Protein AF-A0A4U0YXQ7-F1 (afdb_monomer_lite)

Structure (mmCIF, N/CA/C/O backbone):
data_AF-A0A4U0YXQ7-F1
#
_entry.id   AF-A0A4U0YXQ7-F1
#
loop_
_atom_site.group_PDB
_atom_site.id
_atom_site.type_symbol
_atom_site.label_atom_id
_atom_site.label_alt_id
_atom_site.label_comp_id
_atom_site.label_asym_id
_atom_site.label_entity_id
_atom_site.label_seq_id
_atom_site.pdbx_PDB_ins_code
_atom_site.Cartn_x
_atom_site.Cartn_y
_atom_site.Cartn_z
_atom_site.occupancy
_atom_site.B_iso_or_equiv
_atom_site.auth_seq_id
_atom_site.auth_comp_id
_atom_site.auth_asym_id
_atom_site.auth_atom_id
_atom_site.pdbx_PDB_model_num
ATOM 1 N N . MET A 1 1 ? -20.518 -10.333 -15.510 1.00 40.69 1 MET A N 1
ATOM 2 C CA . MET A 1 1 ? -20.751 -9.095 -14.737 1.00 40.69 1 MET A CA 1
ATOM 3 C C . MET A 1 1 ? -20.175 -9.321 -13.355 1.00 40.69 1 MET A C 1
ATOM 5 O O . MET A 1 1 ? -20.625 -10.248 -12.699 1.00 40.69 1 MET A O 1
ATOM 9 N N . ALA A 1 2 ? -19.130 -8.588 -12.966 1.00 53.72 2 ALA A N 1
ATOM 10 C CA . ALA A 1 2 ? -18.601 -8.687 -11.609 1.00 53.72 2 ALA A CA 1
ATOM 11 C C . ALA A 1 2 ? -19.588 -7.993 -10.664 1.00 53.72 2 ALA A C 1
ATOM 13 O O . ALA A 1 2 ? -19.939 -6.835 -10.887 1.00 53.72 2 ALA A O 1
ATOM 14 N N . GLU A 1 3 ? -20.075 -8.726 -9.670 1.00 54.56 3 GLU A N 1
ATOM 15 C CA . GLU A 1 3 ? -20.855 -8.180 -8.565 1.00 54.56 3 GLU A CA 1
ATOM 16 C C . GLU A 1 3 ? -20.056 -7.045 -7.908 1.00 54.56 3 GLU A C 1
ATOM 18 O O . GLU A 1 3 ? -18.837 -7.156 -7.737 1.00 54.56 3 GLU A O 1
ATOM 23 N N . ALA A 1 4 ? -20.711 -5.918 -7.619 1.00 61.44 4 ALA A N 1
ATOM 24 C CA . ALA A 1 4 ? -20.042 -4.780 -7.005 1.00 61.44 4 ALA A CA 1
ATOM 25 C C . ALA A 1 4 ? -19.576 -5.193 -5.606 1.00 61.44 4 ALA A C 1
ATOM 27 O O . ALA A 1 4 ? -20.386 -5.391 -4.702 1.00 61.44 4 ALA A O 1
ATOM 28 N N . LEU A 1 5 ? -18.262 -5.359 -5.446 1.00 72.06 5 LEU A N 1
ATOM 29 C CA . LEU A 1 5 ? -17.667 -5.702 -4.165 1.00 72.06 5 LEU A CA 1
ATOM 30 C C . LEU A 1 5 ? -18.002 -4.583 -3.173 1.00 72.06 5 LEU A C 1
ATOM 32 O O . LEU A 1 5 ? -17.630 -3.428 -3.392 1.00 72.06 5 LEU A O 1
ATOM 36 N N . VAL A 1 6 ? -18.713 -4.912 -2.095 1.00 86.19 6 VAL A N 1
ATOM 37 C CA . VAL A 1 6 ? -18.931 -3.961 -1.004 1.00 86.19 6 VAL A CA 1
ATOM 38 C C . VAL A 1 6 ? -17.573 -3.672 -0.371 1.00 86.19 6 VAL A C 1
ATOM 40 O O . VAL A 1 6 ? -16.902 -4.578 0.130 1.00 86.19 6 VAL A O 1
ATOM 43 N N . LEU A 1 7 ? -17.168 -2.405 -0.434 1.00 92.31 7 LEU A N 1
ATOM 44 C CA . LEU A 1 7 ? -15.929 -1.902 0.142 1.00 92.31 7 LEU A CA 1
ATOM 45 C C . LEU A 1 7 ? -16.252 -0.979 1.309 1.00 92.31 7 LEU A C 1
ATOM 47 O O . LEU A 1 7 ? -17.062 -0.061 1.178 1.00 92.31 7 LEU A O 1
ATOM 51 N N . HIS A 1 8 ? -15.587 -1.211 2.433 1.00 94.31 8 HIS A N 1
ATOM 52 C CA . HIS A 1 8 ? -15.627 -0.321 3.581 1.00 94.31 8 HIS A CA 1
ATOM 53 C C . HIS A 1 8 ? -14.385 0.570 3.572 1.00 94.31 8 HIS A C 1
ATOM 55 O O . HIS A 1 8 ? -13.263 0.071 3.496 1.00 94.31 8 HIS A O 1
ATOM 61 N N . TYR A 1 9 ? -14.576 1.887 3.644 1.00 94.69 9 TYR A N 1
ATOM 62 C CA . TYR A 1 9 ? -13.484 2.859 3.665 1.00 94.69 9 TYR A CA 1
ATOM 63 C C . TYR A 1 9 ? -13.375 3.486 5.046 1.00 94.69 9 TYR A C 1
ATOM 65 O O . TYR A 1 9 ? -14.370 3.947 5.604 1.00 94.69 9 TYR A O 1
ATOM 73 N N . ARG A 1 10 ? -12.156 3.556 5.577 1.00 96.19 10 ARG A N 1
ATOM 74 C CA . ARG A 1 10 ? -11.878 4.210 6.858 1.00 96.19 10 ARG A CA 1
ATOM 75 C C . ARG A 1 10 ? -10.504 4.861 6.863 1.00 96.19 10 ARG A C 1
ATOM 77 O O . ARG A 1 10 ? -9.638 4.528 6.052 1.00 96.19 10 ARG A O 1
ATOM 84 N N . LEU A 1 11 ? -10.296 5.763 7.816 1.00 96.50 11 LEU A N 1
ATOM 85 C CA . LEU A 1 11 ? -8.953 6.222 8.140 1.00 96.50 11 LEU A CA 1
ATOM 86 C C . LEU A 1 11 ? -8.109 5.044 8.639 1.00 96.50 11 LEU A C 1
ATOM 88 O O . LEU A 1 11 ? -8.578 4.181 9.390 1.00 96.50 11 LEU A O 1
ATOM 92 N N . ALA A 1 12 ? -6.858 5.028 8.198 1.00 95.94 12 ALA A N 1
ATOM 93 C CA . ALA A 1 12 ? -5.848 4.121 8.699 1.00 95.94 12 ALA A CA 1
ATOM 94 C C . ALA A 1 12 ? -5.503 4.469 10.149 1.00 95.94 12 ALA A C 1
ATOM 96 O O . ALA A 1 12 ? -5.479 5.641 10.535 1.00 95.94 12 ALA A O 1
ATOM 97 N N . GLY A 1 13 ? -5.196 3.441 10.928 1.00 95.50 13 GLY A N 1
ATOM 98 C CA . GLY A 1 13 ? -4.659 3.549 12.274 1.00 95.50 13 GLY A CA 1
ATOM 99 C C . GLY A 1 13 ? -3.345 2.778 12.423 1.00 95.50 13 GLY A C 1
ATOM 100 O O . GLY A 1 13 ? -2.938 2.042 11.523 1.00 95.50 13 GLY A O 1
ATOM 101 N N . PRO A 1 14 ? -2.667 2.892 13.580 1.00 95.69 14 PRO A N 1
ATOM 102 C CA . PRO A 1 14 ? -1.387 2.222 13.825 1.00 95.69 14 PRO A CA 1
ATOM 103 C C . PRO A 1 14 ? -1.401 0.702 13.595 1.00 95.69 14 PRO A C 1
ATOM 105 O O . PRO A 1 14 ? -0.386 0.143 13.185 1.00 95.69 14 PRO A O 1
ATOM 108 N N . GLY A 1 15 ? -2.543 0.043 13.827 1.00 96.25 15 GLY A N 1
ATOM 109 C CA . GLY A 1 15 ? -2.716 -1.400 13.621 1.00 96.25 15 GLY A CA 1
ATOM 110 C C . GLY A 1 15 ? -2.677 -1.846 12.155 1.00 96.25 15 GLY A C 1
ATOM 111 O O . GLY A 1 15 ? -2.469 -3.025 11.888 1.00 96.25 15 GLY A O 1
ATOM 112 N N . ASP A 1 16 ? -2.808 -0.922 11.202 1.00 96.88 16 ASP A N 1
ATOM 113 C CA . ASP A 1 16 ? -2.857 -1.246 9.772 1.00 96.88 16 ASP A CA 1
ATOM 114 C C . ASP A 1 16 ? -1.480 -1.414 9.137 1.00 96.88 16 ASP A C 1
ATOM 116 O O . ASP A 1 16 ? -1.385 -1.833 7.986 1.00 96.88 16 ASP A O 1
ATOM 120 N N . LEU A 1 17 ? -0.403 -1.103 9.866 1.00 96.31 17 LEU A N 1
ATOM 121 C CA . LEU A 1 17 ? 0.942 -1.007 9.302 1.00 96.31 17 LEU A CA 1
ATOM 122 C C . LEU A 1 17 ? 1.343 -2.269 8.525 1.00 96.31 17 LEU A C 1
ATOM 124 O O . LEU A 1 17 ? 1.749 -2.171 7.370 1.00 96.31 17 LEU A O 1
ATOM 128 N N . ALA A 1 18 ? 1.184 -3.446 9.133 1.00 97.00 18 ALA A N 1
ATOM 129 C CA . ALA A 1 18 ? 1.545 -4.716 8.503 1.00 97.00 18 ALA A CA 1
ATOM 130 C C . ALA A 1 18 ? 0.641 -5.057 7.306 1.00 97.00 18 ALA A C 1
ATOM 132 O O . ALA A 1 18 ? 1.111 -5.578 6.295 1.00 97.00 18 ALA A O 1
ATOM 133 N N . ALA A 1 19 ? -0.652 -4.738 7.395 1.00 97.19 19 ALA A N 1
ATOM 134 C CA . ALA A 1 19 ? -1.601 -4.993 6.317 1.00 97.19 19 ALA A CA 1
ATOM 135 C C . ALA A 1 19 ? -1.351 -4.073 5.110 1.00 97.19 19 ALA A C 1
ATOM 137 O O . ALA A 1 19 ? -1.433 -4.520 3.966 1.00 97.19 19 ALA A O 1
ATOM 138 N N . VAL A 1 20 ? -0.997 -2.807 5.356 1.00 97.44 20 VAL A N 1
ATOM 139 C CA . VAL A 1 20 ? -0.598 -1.855 4.313 1.00 97.44 20 VAL A CA 1
ATOM 140 C C . VAL A 1 20 ? 0.721 -2.286 3.678 1.00 97.44 20 VAL A C 1
ATOM 142 O O . VAL A 1 20 ? 0.821 -2.268 2.458 1.00 97.44 20 VAL A O 1
ATOM 145 N N . ASP A 1 21 ? 1.701 -2.738 4.460 1.00 97.12 21 ASP A N 1
ATOM 146 C CA . ASP A 1 21 ? 2.985 -3.232 3.941 1.00 97.12 21 ASP A CA 1
ATOM 147 C C . ASP A 1 21 ? 2.780 -4.401 2.959 1.00 97.12 21 ASP A C 1
ATOM 149 O O . ASP A 1 21 ? 3.201 -4.351 1.800 1.00 97.12 21 ASP A O 1
ATOM 153 N N . ALA A 1 22 ? 1.989 -5.399 3.370 1.00 97.25 22 ALA A N 1
ATOM 154 C CA . ALA A 1 22 ? 1.627 -6.534 2.525 1.00 97.25 22 ALA A CA 1
ATOM 155 C C . ALA A 1 22 ? 0.838 -6.112 1.271 1.00 97.25 22 ALA A C 1
ATOM 157 O O . ALA A 1 22 ? 1.061 -6.645 0.177 1.00 97.25 22 ALA A O 1
ATOM 158 N N . LEU A 1 23 ? -0.080 -5.148 1.408 1.00 97.75 23 LEU A N 1
ATOM 159 C CA . LEU A 1 23 ? -0.836 -4.594 0.287 1.00 97.75 23 LEU A CA 1
ATOM 160 C C . LEU A 1 23 ? 0.091 -3.916 -0.728 1.00 97.75 23 LEU A C 1
ATOM 162 O O . LEU A 1 23 ? -0.030 -4.194 -1.924 1.00 97.75 23 LEU A O 1
ATOM 166 N N . LEU A 1 24 ? 0.997 -3.043 -0.283 1.00 97.50 24 LEU A N 1
ATOM 167 C CA . LEU A 1 24 ? 1.911 -2.318 -1.165 1.00 97.50 24 LEU A CA 1
ATOM 168 C C . LEU A 1 24 ? 2.879 -3.279 -1.863 1.00 97.50 24 LEU A C 1
ATOM 170 O O . LEU A 1 24 ? 3.032 -3.188 -3.080 1.00 97.50 24 LEU A O 1
ATOM 174 N N . ALA A 1 25 ? 3.442 -4.251 -1.139 1.00 97.00 25 ALA A N 1
ATOM 175 C CA . ALA A 1 25 ? 4.319 -5.274 -1.709 1.00 97.00 25 ALA A CA 1
ATOM 176 C C . ALA A 1 25 ? 3.627 -6.073 -2.823 1.00 97.00 25 ALA A C 1
ATOM 178 O O . ALA A 1 25 ? 4.153 -6.193 -3.932 1.00 97.00 25 ALA A O 1
ATOM 179 N N . ARG A 1 26 ? 2.407 -6.566 -2.566 1.00 96.88 26 ARG A N 1
ATOM 180 C CA . ARG A 1 26 ? 1.607 -7.297 -3.562 1.00 96.88 26 ARG A CA 1
ATOM 181 C C . ARG A 1 26 ? 1.252 -6.422 -4.764 1.00 96.88 26 ARG A C 1
ATOM 183 O O . ARG A 1 26 ? 1.269 -6.899 -5.899 1.00 96.88 26 ARG A O 1
ATOM 190 N N . SER A 1 27 ? 0.898 -5.164 -4.515 1.00 97.31 27 SER A N 1
ATOM 191 C CA . SER A 1 27 ? 0.413 -4.249 -5.549 1.00 97.31 27 SER A CA 1
ATOM 192 C C . SER A 1 27 ? 1.550 -3.801 -6.457 1.00 97.31 27 SER A C 1
ATOM 194 O O . SER A 1 27 ? 1.487 -4.017 -7.664 1.00 97.31 27 SER A O 1
ATOM 196 N N . TYR A 1 28 ? 2.624 -3.244 -5.901 1.00 96.94 28 TYR A N 1
ATOM 197 C CA . TYR A 1 28 ? 3.708 -2.680 -6.700 1.00 96.94 28 TYR A CA 1
ATOM 198 C C . TYR A 1 28 ? 4.533 -3.737 -7.429 1.00 96.94 28 TYR A C 1
ATOM 200 O O . TYR A 1 28 ? 4.879 -3.515 -8.588 1.00 96.94 28 TYR A O 1
ATOM 208 N N . ALA A 1 29 ? 4.768 -4.912 -6.834 1.00 94.75 29 ALA A N 1
ATOM 209 C CA . ALA A 1 29 ? 5.490 -5.991 -7.514 1.00 94.75 29 ALA A CA 1
ATOM 210 C C . ALA A 1 29 ? 4.789 -6.464 -8.801 1.00 94.75 29 ALA A C 1
ATOM 212 O O . ALA A 1 29 ? 5.448 -6.896 -9.74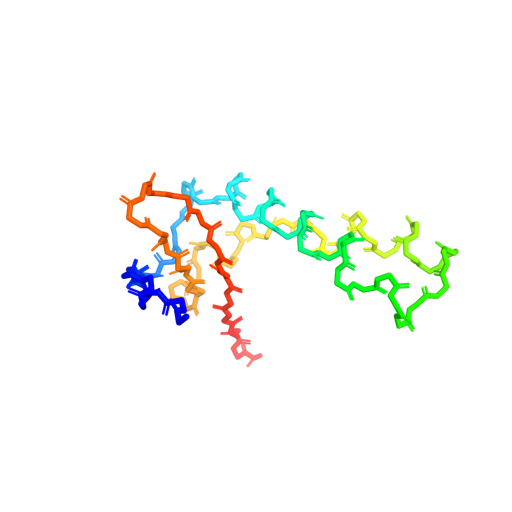8 1.00 94.75 29 ALA A O 1
ATOM 213 N N . ARG A 1 30 ? 3.452 -6.379 -8.849 1.00 96.81 30 ARG A N 1
ATOM 214 C CA . ARG A 1 30 ? 2.663 -6.757 -10.025 1.00 96.81 30 ARG A CA 1
ATOM 215 C C . ARG A 1 30 ? 2.426 -5.581 -10.965 1.00 96.81 30 ARG A C 1
ATOM 217 O O . ARG A 1 30 ? 2.625 -5.727 -12.166 1.00 96.81 30 ARG A O 1
ATOM 224 N N . LEU A 1 31 ? 1.968 -4.452 -10.429 1.00 96.94 31 LEU A N 1
ATOM 225 C CA . LEU A 1 31 ? 1.462 -3.337 -11.228 1.00 96.94 31 LEU A CA 1
ATOM 226 C C . LEU A 1 31 ? 2.579 -2.547 -11.909 1.00 96.94 31 LEU A C 1
ATOM 228 O O . LEU A 1 31 ? 2.379 -2.105 -13.028 1.00 96.94 31 LEU A O 1
ATOM 232 N N . LEU A 1 32 ? 3.760 -2.433 -11.294 1.00 97.25 32 LEU A N 1
ATOM 233 C CA . LEU A 1 32 ? 4.871 -1.660 -11.867 1.00 97.25 32 LEU A CA 1
ATOM 234 C C . LEU A 1 32 ? 5.713 -2.457 -12.875 1.00 97.25 32 LEU A C 1
ATOM 236 O O . LEU A 1 32 ? 6.594 -1.898 -13.526 1.00 97.25 32 LEU A O 1
ATOM 240 N N . LYS A 1 33 ? 5.476 -3.769 -13.010 1.00 96.69 33 LYS A N 1
ATOM 241 C CA . LYS A 1 33 ? 6.305 -4.654 -13.843 1.00 96.69 33 LYS A CA 1
ATOM 242 C C . LYS A 1 33 ? 6.272 -4.290 -15.331 1.00 96.69 33 LYS A C 1
ATOM 244 O O . LYS A 1 33 ? 7.245 -4.553 -16.030 1.00 96.69 33 LYS A O 1
ATOM 249 N N . ALA A 1 34 ? 5.161 -3.735 -15.812 1.00 97.00 34 ALA A N 1
ATOM 250 C CA . ALA A 1 34 ? 5.003 -3.361 -17.215 1.00 97.00 34 ALA A CA 1
ATOM 251 C C . ALA A 1 34 ? 5.718 -2.046 -17.570 1.00 97.00 34 ALA A C 1
ATOM 253 O O . ALA A 1 34 ? 6.101 -1.862 -18.722 1.00 97.00 34 ALA A O 1
ATOM 254 N N . ASP A 1 35 ? 5.928 -1.167 -16.588 1.00 97.81 35 ASP A N 1
ATOM 255 C CA . ASP A 1 35 ? 6.365 0.214 -16.823 1.00 97.81 35 ASP A CA 1
ATOM 256 C C . ASP A 1 35 ? 7.854 0.440 -16.526 1.00 97.81 35 ASP A C 1
ATOM 258 O O . ASP A 1 35 ? 8.439 1.423 -16.981 1.00 97.81 35 ASP A O 1
ATOM 262 N N . TYR A 1 36 ? 8.485 -0.461 -15.764 1.00 97.25 36 TYR A N 1
ATOM 263 C CA . TYR A 1 36 ? 9.857 -0.283 -15.291 1.00 97.25 36 TYR A CA 1
ATOM 264 C C . TYR A 1 36 ? 10.748 -1.500 -15.575 1.00 97.25 36 TYR A C 1
ATOM 266 O O . TYR A 1 36 ? 10.330 -2.643 -15.363 1.00 97.25 36 TYR A O 1
ATOM 274 N N . PRO A 1 37 ? 12.018 -1.285 -15.976 1.00 97.69 37 PRO A N 1
ATOM 275 C CA . PRO A 1 37 ? 12.988 -2.364 -16.114 1.00 97.69 37 PRO A CA 1
ATOM 276 C C . PRO A 1 37 ? 13.215 -3.121 -14.794 1.00 97.69 37 PRO A C 1
ATOM 278 O O . PRO A 1 37 ? 13.179 -2.509 -13.720 1.00 97.69 37 PRO A O 1
ATOM 281 N N . PRO A 1 38 ? 13.569 -4.422 -14.842 1.00 96.69 38 PRO A N 1
ATOM 282 C CA . PRO A 1 38 ? 13.838 -5.211 -13.639 1.00 96.69 38 PRO A CA 1
ATOM 283 C C . PRO A 1 38 ? 14.890 -4.596 -12.707 1.00 96.69 38 PRO A C 1
ATOM 285 O O . PRO A 1 38 ? 14.729 -4.639 -11.491 1.00 96.69 38 PRO A O 1
ATOM 288 N N . SER A 1 39 ? 15.940 -3.980 -13.258 1.00 97.38 39 SER A N 1
ATOM 289 C CA . SER A 1 39 ? 17.002 -3.330 -12.476 1.00 97.38 39 SER A CA 1
ATOM 290 C C . SER A 1 39 ? 16.496 -2.154 -11.632 1.00 97.38 39 SER A C 1
ATOM 292 O O . SER A 1 39 ? 16.970 -1.947 -10.516 1.00 97.38 39 SER A O 1
ATOM 294 N N . VAL A 1 40 ? 15.500 -1.415 -12.128 1.00 97.38 40 VAL A N 1
ATOM 295 C CA . VAL A 1 40 ? 14.839 -0.338 -11.378 1.00 97.38 40 VAL A CA 1
ATOM 296 C C . VAL A 1 40 ? 13.940 -0.931 -10.299 1.00 97.38 40 VAL A C 1
ATOM 298 O O . VAL A 1 40 ? 13.978 -0.499 -9.151 1.00 97.38 40 VAL A O 1
ATOM 301 N N . LEU A 1 41 ? 13.164 -1.963 -10.633 1.00 97.56 41 LEU A N 1
ATOM 302 C CA . LEU A 1 41 ? 12.236 -2.587 -9.688 1.00 97.56 41 LEU A CA 1
ATOM 303 C C . LEU A 1 41 ? 12.955 -3.229 -8.495 1.00 97.56 41 LEU A C 1
ATOM 305 O O . LEU A 1 41 ? 12.497 -3.074 -7.366 1.00 97.56 41 LEU A O 1
ATOM 309 N N . VAL A 1 42 ? 14.099 -3.884 -8.717 1.00 96.62 42 VAL A N 1
ATOM 310 C CA . VAL A 1 42 ? 14.907 -4.491 -7.642 1.00 96.62 42 VAL A CA 1
ATOM 311 C C . VAL A 1 42 ? 15.335 -3.459 -6.596 1.00 96.62 42 VAL A C 1
ATOM 313 O O . VAL A 1 42 ? 15.358 -3.772 -5.408 1.00 96.62 42 VAL A O 1
ATOM 316 N N . THR A 1 43 ? 15.642 -2.228 -7.010 1.00 96.75 43 THR A N 1
ATOM 317 C CA . THR A 1 43 ? 16.084 -1.170 -6.090 1.00 96.75 43 THR A CA 1
ATOM 318 C C . THR A 1 43 ? 14.917 -0.371 -5.505 1.00 96.75 43 THR A C 1
ATOM 320 O O . THR A 1 43 ? 14.963 0.016 -4.338 1.00 96.75 43 THR A O 1
ATOM 323 N N . ALA A 1 44 ? 13.845 -0.153 -6.273 1.00 97.25 44 ALA A N 1
ATOM 324 C CA . ALA A 1 44 ? 12.720 0.685 -5.867 1.00 97.25 44 ALA A CA 1
ATOM 325 C C . ALA A 1 44 ? 11.674 -0.048 -5.012 1.00 97.25 44 ALA A C 1
ATOM 327 O O . ALA A 1 44 ? 11.151 0.531 -4.055 1.00 97.25 44 ALA A O 1
ATOM 328 N N . LEU A 1 45 ? 11.355 -1.311 -5.322 1.00 97.00 45 LEU A N 1
ATOM 329 C CA . LEU A 1 45 ? 10.276 -2.042 -4.647 1.00 97.00 45 LEU A CA 1
ATOM 330 C C . LEU A 1 45 ? 10.463 -2.158 -3.125 1.00 97.00 45 LEU A C 1
ATOM 332 O O . LEU A 1 45 ? 9.470 -1.937 -2.428 1.00 97.00 45 LEU A O 1
ATOM 336 N N . PRO A 1 46 ? 11.668 -2.418 -2.575 1.00 95.56 46 PRO A N 1
ATOM 337 C CA . PRO A 1 46 ? 11.863 -2.461 -1.123 1.00 95.56 46 PRO A CA 1
ATOM 338 C C . PRO A 1 46 ? 11.540 -1.136 -0.419 1.00 95.56 46 PRO A C 1
ATOM 340 O O . PRO A 1 46 ? 11.115 -1.129 0.733 1.00 95.56 46 PRO A O 1
ATOM 343 N N . ILE A 1 47 ? 11.724 -0.006 -1.110 1.00 95.94 47 ILE A N 1
ATOM 344 C CA . ILE A 1 47 ? 11.473 1.334 -0.566 1.00 95.94 47 ILE A CA 1
ATOM 345 C C . ILE A 1 47 ? 9.985 1.680 -0.672 1.00 95.94 47 ILE A C 1
ATOM 347 O O . ILE A 1 47 ? 9.390 2.170 0.286 1.00 95.94 47 ILE A O 1
ATOM 351 N N . LEU A 1 48 ? 9.383 1.437 -1.839 1.00 95.50 48 LEU A N 1
ATOM 352 C CA . LEU A 1 48 ? 7.991 1.795 -2.124 1.00 95.50 48 LEU A CA 1
ATOM 353 C C . LEU A 1 48 ? 6.988 0.901 -1.397 1.00 95.50 48 LEU A C 1
ATOM 355 O O . LEU A 1 48 ? 5.909 1.364 -1.036 1.00 95.50 48 LEU A O 1
ATOM 359 N N . SER A 1 49 ? 7.339 -0.366 -1.182 1.00 96.19 49 SER A N 1
ATOM 360 C CA . SER A 1 49 ? 6.445 -1.348 -0.561 1.00 96.19 49 SER A CA 1
ATOM 361 C C . SER A 1 49 ? 6.382 -1.232 0.958 1.00 96.19 49 SER A C 1
ATOM 363 O O . SER A 1 49 ? 5.549 -1.882 1.577 1.00 96.19 49 SER A O 1
ATOM 365 N N . ARG A 1 50 ? 7.240 -0.400 1.558 1.00 95.94 50 ARG A N 1
ATOM 3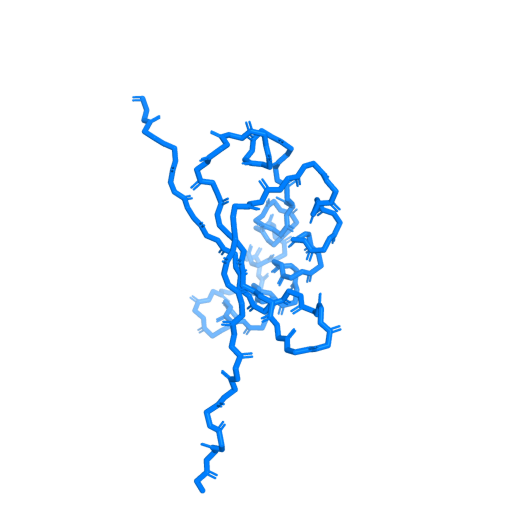66 C CA . ARG A 1 50 ? 7.298 -0.241 3.005 1.00 95.94 50 ARG A CA 1
ATOM 367 C C . ARG A 1 50 ? 6.234 0.733 3.492 1.00 95.94 50 ARG A C 1
ATOM 369 O O . ARG A 1 50 ? 6.271 1.925 3.165 1.00 95.94 50 ARG A O 1
ATOM 376 N N . ALA A 1 51 ? 5.330 0.255 4.338 1.00 95.12 51 ALA A N 1
ATOM 377 C CA . ALA A 1 51 ? 4.360 1.126 4.990 1.00 95.12 51 ALA A CA 1
ATOM 378 C C . ALA A 1 51 ? 5.061 2.116 5.940 1.00 95.12 51 ALA A C 1
ATOM 380 O O . ALA A 1 51 ? 6.001 1.769 6.660 1.00 95.12 51 ALA A O 1
ATOM 381 N N . ARG A 1 52 ? 4.598 3.372 5.954 1.00 93.88 52 ARG A N 1
ATOM 382 C CA . ARG A 1 52 ? 5.167 4.441 6.793 1.00 93.88 52 ARG A CA 1
ATOM 383 C C . ARG A 1 52 ? 4.318 4.647 8.055 1.00 93.88 52 ARG A C 1
ATOM 385 O O . ARG A 1 52 ? 3.162 5.062 7.918 1.00 93.88 52 ARG A O 1
ATOM 392 N N . PRO A 1 53 ? 4.849 4.420 9.273 1.00 94.50 53 PRO A N 1
ATOM 393 C CA . PRO A 1 53 ? 4.102 4.607 10.522 1.00 94.50 53 PRO A CA 1
ATOM 394 C C . PRO A 1 53 ? 3.551 6.022 10.725 1.00 94.50 53 PRO A C 1
ATOM 396 O O . PRO A 1 53 ? 2.564 6.219 11.432 1.00 94.50 53 PRO A O 1
ATOM 399 N N . GLU A 1 54 ? 4.179 7.033 10.129 1.00 93.06 54 GLU A N 1
ATOM 400 C CA . GLU A 1 54 ? 3.721 8.422 10.173 1.00 93.06 54 GLU A CA 1
ATOM 401 C C . GLU A 1 54 ? 2.403 8.596 9.414 1.00 93.06 54 GLU A C 1
ATOM 403 O O . GLU A 1 54 ? 1.524 9.322 9.873 1.00 93.06 54 GLU A O 1
ATOM 408 N N . LEU A 1 55 ? 2.219 7.886 8.294 1.00 92.88 55 LEU A N 1
ATOM 409 C CA . LEU A 1 55 ? 0.971 7.929 7.528 1.00 92.88 55 LEU A CA 1
ATOM 410 C C . LEU A 1 55 ? -0.176 7.290 8.312 1.00 92.88 55 LEU A C 1
ATOM 412 O O . LEU A 1 55 ? -1.261 7.866 8.365 1.00 92.88 55 LEU A O 1
ATOM 416 N N . MET A 1 56 ? 0.087 6.175 9.000 1.00 93.88 56 MET A N 1
ATOM 417 C CA . MET A 1 56 ? -0.899 5.484 9.847 1.00 93.88 56 MET A CA 1
ATOM 418 C C . MET A 1 56 ? -1.369 6.332 11.036 1.00 93.88 56 MET A C 1
ATOM 420 O O . MET A 1 56 ? -2.442 6.108 11.580 1.00 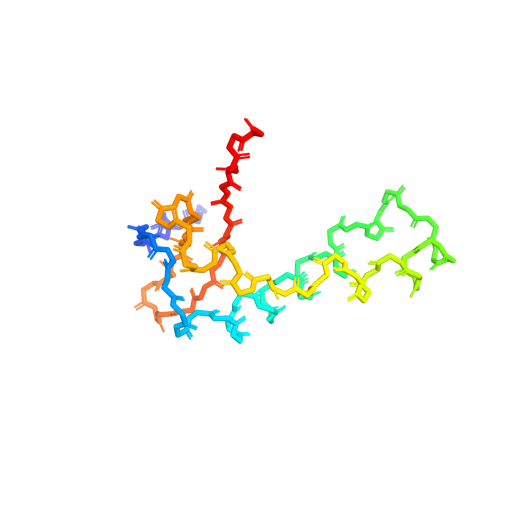93.88 56 MET A O 1
ATOM 424 N N . ARG A 1 57 ? -0.557 7.307 11.461 1.00 91.81 57 ARG A N 1
ATOM 425 C CA . ARG A 1 57 ? -0.868 8.235 12.560 1.00 91.81 57 ARG A CA 1
ATOM 426 C C . ARG A 1 57 ? -1.335 9.607 12.076 1.00 91.81 57 ARG A C 1
ATOM 428 O O . ARG A 1 57 ? -1.653 10.465 12.890 1.00 91.81 57 ARG A O 1
ATOM 435 N N . SER A 1 58 ? -1.364 9.832 10.764 1.00 91.38 58 SER A N 1
ATOM 436 C CA . SER A 1 58 ? -1.593 11.164 10.193 1.00 91.38 58 SER A CA 1
ATOM 437 C C . SER A 1 58 ? -3.041 11.648 10.282 1.00 91.38 58 SER A C 1
ATOM 439 O O . SER A 1 58 ? -3.285 12.837 10.085 1.00 91.38 58 SER A O 1
ATOM 441 N N . GLY A 1 59 ? -4.001 10.739 10.491 1.00 92.06 59 GLY A N 1
ATOM 442 C CA . GLY A 1 59 ? -5.434 11.040 10.402 1.00 92.06 59 GLY A CA 1
ATOM 443 C C . GLY A 1 59 ? -5.909 11.431 8.995 1.00 92.06 59 GLY A C 1
ATOM 444 O O . GLY A 1 59 ? -7.006 11.957 8.850 1.00 92.06 59 GLY A O 1
ATOM 445 N N . ARG A 1 60 ? -5.085 11.219 7.956 1.00 92.69 60 ARG A N 1
ATOM 446 C CA . ARG A 1 60 ? -5.382 11.586 6.554 1.00 92.69 60 ARG A CA 1
ATOM 447 C C . ARG A 1 60 ? -5.114 10.471 5.546 1.00 92.69 60 ARG A C 1
ATOM 449 O O . ARG A 1 60 ? -5.368 10.640 4.356 1.00 92.69 60 ARG A O 1
ATOM 456 N N . TYR A 1 61 ? -4.570 9.351 6.004 1.00 95.12 61 TYR A N 1
ATOM 457 C CA . TYR A 1 61 ? -4.342 8.179 5.174 1.00 95.12 61 TYR A CA 1
ATOM 458 C C . TYR A 1 61 ? -5.554 7.257 5.272 1.00 95.12 61 TYR A C 1
ATOM 460 O O . TYR A 1 61 ? -6.019 6.975 6.373 1.00 95.12 61 TYR A O 1
ATOM 468 N N . TRP A 1 62 ? -6.074 6.820 4.134 1.00 96.69 62 TRP A N 1
ATOM 469 C CA . TRP A 1 62 ? -7.270 5.994 4.029 1.00 96.69 62 TRP A CA 1
ATOM 470 C C . TRP A 1 62 ? -6.917 4.576 3.605 1.00 96.69 62 TRP A C 1
ATOM 472 O O . TRP A 1 62 ? -5.964 4.357 2.854 1.00 96.69 62 TRP A O 1
ATOM 482 N N . VAL A 1 63 ? -7.726 3.624 4.057 1.00 97.25 63 VAL A N 1
ATOM 483 C CA . VAL A 1 63 ? -7.699 2.224 3.632 1.00 97.25 63 VAL A CA 1
ATOM 484 C C . VAL A 1 63 ? -9.093 1.785 3.196 1.00 97.25 63 VAL A C 1
ATOM 486 O O . VAL A 1 63 ? -10.099 2.307 3.682 1.00 97.25 63 VAL A O 1
ATOM 489 N N . ALA A 1 64 ? -9.140 0.831 2.268 1.00 97.19 64 ALA A N 1
ATOM 490 C CA . ALA A 1 64 ? -10.360 0.161 1.838 1.00 97.19 64 ALA A CA 1
ATOM 491 C C . ALA A 1 64 ? -10.278 -1.333 2.159 1.00 97.19 64 ALA A C 1
ATOM 493 O O . ALA A 1 64 ? -9.302 -1.999 1.797 1.00 97.19 64 ALA A O 1
ATOM 494 N N . GLU A 1 65 ? -11.321 -1.849 2.793 1.00 95.38 65 GLU A N 1
ATOM 495 C CA . GLU A 1 65 ? -11.480 -3.238 3.210 1.00 95.38 65 GLU A CA 1
ATOM 496 C C . GLU A 1 65 ? -12.560 -3.920 2.375 1.00 95.38 65 GLU A C 1
ATOM 498 O O . GLU A 1 65 ? -13.651 -3.380 2.186 1.00 95.38 65 GLU A O 1
ATOM 503 N N . ALA A 1 66 ? -12.271 -5.130 1.898 1.00 93.19 66 ALA A N 1
ATOM 504 C CA . ALA A 1 66 ? -13.308 -6.029 1.402 1.00 93.19 66 ALA A CA 1
ATOM 505 C C . ALA A 1 66 ? -14.128 -6.602 2.573 1.00 93.19 66 ALA A C 1
ATOM 507 O O . ALA A 1 66 ? -13.672 -6.591 3.714 1.00 93.19 66 ALA A O 1
ATOM 508 N N . ALA A 1 67 ? -15.292 -7.194 2.288 1.00 85.62 67 ALA A N 1
ATOM 509 C CA . ALA A 1 67 ? -16.187 -7.779 3.298 1.00 85.62 67 ALA A CA 1
ATOM 510 C C . ALA A 1 67 ? -15.5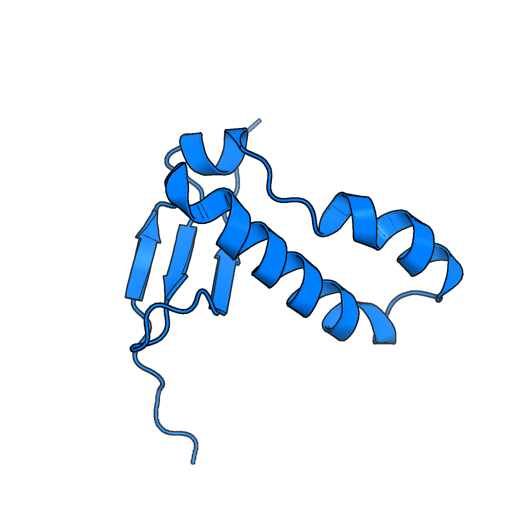22 -8.793 4.265 1.00 85.62 67 ALA A C 1
ATOM 512 O O . ALA A 1 67 ? -16.021 -9.005 5.364 1.00 85.62 67 ALA A O 1
ATOM 513 N N . GLY A 1 68 ? -14.384 -9.393 3.888 1.00 84.81 68 GLY A N 1
ATOM 514 C CA . GLY A 1 68 ? -13.584 -10.283 4.743 1.00 84.81 68 GLY A CA 1
ATOM 515 C C . GLY A 1 68 ? -12.497 -9.596 5.586 1.00 84.81 68 GLY A C 1
ATOM 516 O O . GLY A 1 68 ? -11.632 -10.285 6.116 1.00 84.81 68 GLY A O 1
ATOM 517 N N . GLY A 1 69 ? -12.472 -8.261 5.656 1.00 87.50 69 GLY A N 1
ATOM 518 C CA . GLY A 1 69 ? -11.490 -7.479 6.424 1.00 87.50 69 GLY A CA 1
ATOM 519 C C . GLY A 1 69 ? -10.113 -7.333 5.763 1.00 87.50 69 GLY A C 1
ATOM 520 O O . GLY A 1 69 ? -9.210 -6.723 6.328 1.00 87.50 69 GLY A O 1
ATOM 521 N N . ALA A 1 70 ? -9.923 -7.875 4.558 1.00 92.00 70 ALA A N 1
ATOM 522 C CA . ALA A 1 70 ? -8.668 -7.736 3.831 1.00 92.00 70 ALA A CA 1
ATOM 523 C C . ALA A 1 70 ? -8.534 -6.331 3.223 1.00 92.00 70 ALA A C 1
ATOM 525 O O . ALA A 1 70 ? -9.427 -5.888 2.493 1.00 92.00 70 ALA A O 1
ATOM 526 N N . LEU A 1 71 ? -7.389 -5.673 3.448 1.00 96.12 71 LEU A N 1
ATOM 527 C CA . LEU A 1 71 ? -7.070 -4.419 2.766 1.00 96.12 71 LEU A CA 1
ATOM 528 C C . LEU A 1 71 ? -6.855 -4.663 1.266 1.00 96.12 71 LEU A C 1
ATOM 530 O O . LEU A 1 71 ? -6.025 -5.484 0.850 1.00 96.12 71 LEU A O 1
ATOM 534 N N . VAL A 1 72 ? -7.594 -3.911 0.453 1.00 96.31 72 VAL A N 1
ATOM 535 C CA . VAL A 1 72 ? -7.529 -3.964 -1.016 1.00 96.31 72 VAL A CA 1
ATOM 536 C C . VAL A 1 72 ? -7.037 -2.663 -1.636 1.00 96.31 72 VAL A C 1
ATOM 538 O O . VAL A 1 72 ? -6.538 -2.684 -2.757 1.00 96.31 72 VAL A O 1
ATOM 541 N N . ALA A 1 73 ? -7.122 -1.550 -0.907 1.00 96.12 73 ALA A N 1
ATOM 542 C CA . ALA A 1 73 ? -6.568 -0.270 -1.323 1.00 96.12 73 ALA A CA 1
ATOM 543 C C . ALA A 1 73 ? -6.094 0.538 -0.112 1.00 96.12 73 ALA A C 1
ATOM 545 O O . ALA A 1 73 ? -6.602 0.379 0.998 1.00 96.12 73 ALA A O 1
ATOM 546 N N . ALA A 1 74 ? -5.120 1.412 -0.347 1.00 96.62 74 ALA A N 1
ATOM 547 C CA . ALA A 1 74 ? -4.631 2.374 0.625 1.00 96.62 74 ALA A CA 1
ATOM 548 C C . ALA A 1 74 ? -4.141 3.627 -0.105 1.00 96.62 74 ALA A C 1
ATOM 550 O O . ALA A 1 74 ? -3.555 3.530 -1.185 1.00 96.62 74 ALA A O 1
ATOM 551 N N . GLY A 1 75 ? -4.382 4.803 0.462 1.00 94.00 75 GLY A N 1
ATOM 552 C CA . GLY A 1 75 ? -4.027 6.052 -0.195 1.00 94.00 75 GLY A CA 1
ATOM 553 C C . GLY A 1 75 ? -4.369 7.281 0.628 1.00 94.00 75 GLY A C 1
ATOM 554 O O . GLY A 1 75 ? -5.233 7.265 1.496 1.00 94.00 75 GLY A O 1
ATOM 555 N N . GLY A 1 76 ? -3.665 8.369 0.355 1.00 89.38 76 GLY A N 1
ATOM 556 C CA . GLY A 1 76 ? -3.868 9.642 1.029 1.00 89.38 76 GLY A CA 1
ATOM 557 C C . GLY A 1 76 ? -2.618 10.496 0.931 1.00 89.38 76 GLY A C 1
ATOM 558 O O . GLY A 1 76 ? -1.499 9.983 0.870 1.00 89.38 76 GLY A O 1
ATOM 559 N N . TRP A 1 77 ? -2.808 11.808 0.903 1.00 77.69 77 TRP A N 1
ATOM 560 C CA . TRP A 1 77 ? -1.723 12.777 0.888 1.00 77.69 77 TRP A CA 1
ATOM 561 C C . TRP A 1 77 ? -1.596 13.447 2.255 1.00 77.69 77 TRP A C 1
ATOM 563 O O . TRP A 1 77 ? -2.569 13.675 2.973 1.00 77.69 77 TRP A O 1
ATOM 573 N N . THR A 1 78 ? -0.368 13.802 2.613 1.00 70.38 78 THR A N 1
ATOM 574 C CA . THR A 1 78 ? -0.113 14.772 3.676 1.00 70.38 78 THR A CA 1
ATOM 575 C C . THR A 1 78 ? 0.332 16.063 2.997 1.00 70.38 78 THR A C 1
ATOM 577 O O . THR A 1 78 ? 1.269 15.994 2.199 1.00 70.38 78 THR A O 1
ATOM 580 N N . PRO A 1 79 ? -0.340 17.206 3.242 1.00 60.56 79 PRO A N 1
ATOM 581 C CA . PRO A 1 79 ? 0.163 18.497 2.784 1.00 60.56 79 PRO A CA 1
ATOM 582 C C . PRO A 1 79 ? 1.592 18.700 3.299 1.00 60.56 79 PRO A C 1
ATOM 584 O O . PRO A 1 79 ? 1.911 18.233 4.396 1.00 60.56 79 PRO A O 1
ATOM 587 N N . ARG A 1 80 ? 2.441 19.341 2.493 1.00 58.28 80 ARG A N 1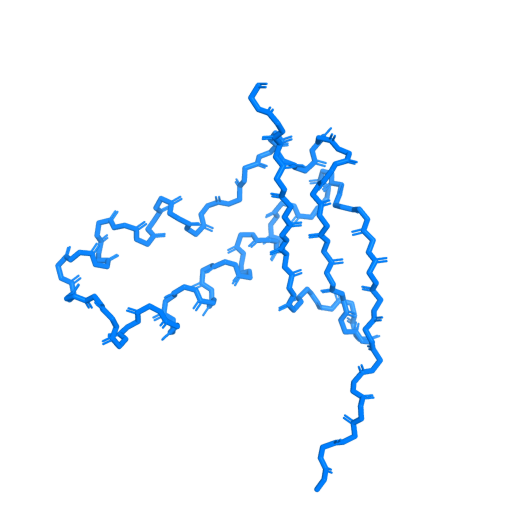
ATOM 588 C CA . ARG A 1 80 ? 3.745 19.818 2.965 1.00 58.28 80 ARG A CA 1
ATOM 589 C C . ARG A 1 80 ? 3.572 20.977 3.932 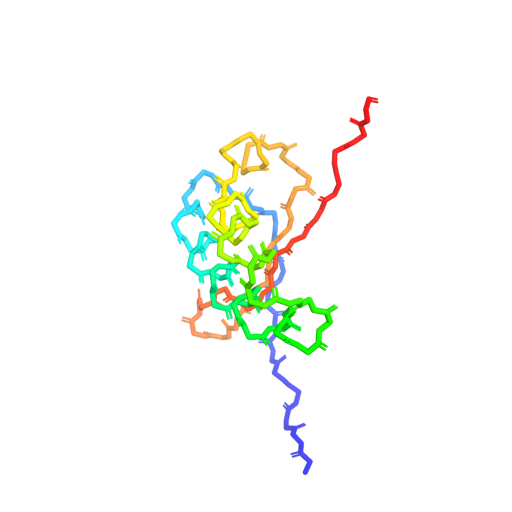1.00 58.28 80 ARG A C 1
ATOM 591 O O . ARG A 1 80 ? 2.619 21.758 3.717 1.00 58.28 80 ARG A O 1
#

pLDDT: mean 91.35, std 11.68, range [40.69, 97.81]

Organism: NCBI:txid402884

Foldseek 3Di:
DDDPFDKDKDQAALVCQVLQLVQQLVCCVPPCPVPDDPVCCVVVSVVRSHGDSCSNVVSFKMFIATPVRRTNDIDGDDDD

Radius of gyration: 13.95 Å; chains: 1; bounding box: 38×30×31 Å

Sequence (80 aa):
MAEALVLHYRLAGPGDLAAVDALLARSYARLLKADYPPSVLVTALPILSRARPELMRSGRYWVAEAAGGALVAAGGWTPR

Secondary structure (DSSP, 8-state):
------EEEEE--GGGHHHHHHHHHHHHHHHGGGTS-HHHHHHHHHHHTSPPHHHHTSS--EEEEETTS-EEEEE-----